Protein AF-A0A7C5IQ25-F1 (afdb_monomer)

Radius of gyration: 13.06 Å; Cα contacts (8 Å, |Δi|>4): 42; chains: 1; bounding box: 30×18×37 Å

Sequence (63 aa):
HTALKSLKDEERLCIRMIYLEELSYQEVMAQTGYSFNQVRGYRDRAVRRLRTLLQDDFADYFT

Secondary structure (DSSP, 8-state):
-HHHHTS-HHHHHHHHHHHTS---HHHHHHHH---HHHHHHHHHHHHHHHHHHHHHHHHHTT-

Foldseek 3Di:
DVLLVPADPLLSLLCCCCPVVVDDLVRSCVVPVDDSCSSVVSPVVSVVSSVVVVVVVVVVVVD

pLDDT: mean 92.86, std 8.66, range [55.91, 98.75]

Solvent-accessible surface area (backbone atoms only — not comparable to full-atom values): 3587 Å² total; per-residue (Å²): 120,71,64,64,70,74,41,53,71,66,20,42,48,43,44,42,42,41,73,76,64,66,41,50,74,67,55,49,26,70,75,70,72,45,51,71,68,51,52,50,50,29,35,54,54,37,53,55,52,42,50,53,47,54,50,51,56,55,53,57,77,77,110

Structure (mmCIF, N/CA/C/O backbone):
data_AF-A0A7C5IQ25-F1
#
_entry.id   AF-A0A7C5IQ25-F1
#
loop_
_atom_site.group_PDB
_atom_site.id
_atom_site.type_symbol
_atom_site.label_atom_id
_atom_site.label_alt_id
_atom_site.label_comp_id
_atom_site.label_asym_id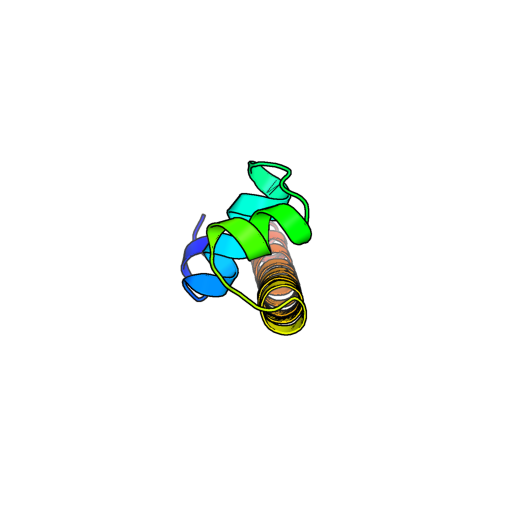
_atom_site.label_entity_id
_atom_site.label_seq_id
_atom_site.pdbx_PDB_ins_code
_atom_site.Cartn_x
_atom_site.Cartn_y
_atom_site.Cartn_z
_atom_site.occupancy
_atom_site.B_iso_or_equiv
_atom_site.auth_seq_id
_atom_site.auth_comp_id
_atom_site.auth_asym_id
_atom_site.auth_atom_id
_atom_site.pdbx_PDB_model_num
ATOM 1 N N . HIS A 1 1 ? -0.391 -5.827 -16.303 1.00 55.91 1 HIS A N 1
ATOM 2 C CA . HIS A 1 1 ? 0.873 -5.449 -15.642 1.00 55.91 1 HIS A CA 1
ATOM 3 C C . HIS A 1 1 ? 1.345 -6.535 -14.692 1.00 55.91 1 HIS A C 1
ATOM 5 O O . HIS A 1 1 ? 0.666 -6.836 -13.715 1.00 55.91 1 HIS A O 1
ATOM 11 N N . THR A 1 2 ? 2.488 -7.138 -15.003 1.00 70.25 2 THR A N 1
ATOM 12 C CA . THR A 1 2 ? 3.115 -8.241 -14.257 1.00 70.25 2 THR A CA 1
ATOM 13 C C . THR A 1 2 ? 3.557 -7.801 -12.854 1.00 70.25 2 THR A C 1
ATOM 15 O O . THR A 1 2 ? 3.364 -8.543 -11.896 1.00 70.25 2 THR A O 1
ATOM 18 N N . ALA A 1 3 ? 3.981 -6.542 -12.700 1.00 78.56 3 ALA A N 1
ATOM 19 C CA . ALA A 1 3 ? 4.453 -5.973 -11.433 1.00 78.56 3 ALA A CA 1
ATOM 20 C C . ALA A 1 3 ? 3.406 -5.929 -10.297 1.00 78.56 3 ALA A C 1
ATOM 22 O O . ALA A 1 3 ? 3.737 -6.110 -9.128 1.00 78.56 3 ALA A O 1
ATOM 23 N N . LEU A 1 4 ? 2.116 -5.744 -10.608 1.00 81.69 4 LEU A N 1
ATOM 24 C CA . LEU A 1 4 ? 1.059 -5.803 -9.583 1.00 81.69 4 LEU A CA 1
ATOM 25 C C . LEU A 1 4 ? 0.745 -7.240 -9.146 1.00 81.69 4 LEU A C 1
ATOM 27 O O . LEU A 1 4 ? 0.223 -7.440 -8.052 1.00 81.69 4 LEU A O 1
ATOM 31 N N . LYS A 1 5 ? 1.046 -8.242 -9.985 1.00 85.88 5 LYS A N 1
ATOM 32 C CA . LYS A 1 5 ? 0.844 -9.662 -9.655 1.00 85.88 5 LYS A CA 1
ATOM 33 C C . LYS A 1 5 ? 1.942 -10.213 -8.740 1.00 85.88 5 LYS A C 1
ATOM 35 O O . LYS A 1 5 ? 1.701 -11.210 -8.077 1.00 85.88 5 LYS A O 1
ATOM 40 N N . SER A 1 6 ? 3.113 -9.575 -8.686 1.00 86.62 6 SER A N 1
ATOM 41 C CA . SER A 1 6 ? 4.213 -9.965 -7.789 1.00 86.62 6 SER A CA 1
ATOM 42 C C . SER A 1 6 ? 4.095 -9.401 -6.370 1.00 86.62 6 SER A C 1
ATOM 44 O O . SER A 1 6 ? 4.933 -9.695 -5.518 1.00 86.62 6 SER A O 1
ATOM 46 N N . LEU A 1 7 ? 3.101 -8.547 -6.112 1.00 94.00 7 LEU A N 1
ATOM 47 C CA . LEU A 1 7 ? 2.801 -8.067 -4.766 1.00 94.00 7 LEU A CA 1
ATOM 48 C C . LEU A 1 7 ? 2.016 -9.119 -3.985 1.00 94.00 7 LEU A C 1
ATOM 50 O O . LEU A 1 7 ? 1.207 -9.847 -4.560 1.00 94.00 7 LEU A O 1
ATOM 54 N N . LYS A 1 8 ? 2.207 -9.145 -2.663 1.00 95.81 8 LYS A N 1
ATOM 55 C CA . LYS A 1 8 ? 1.305 -9.893 -1.775 1.00 95.81 8 LYS A CA 1
ATOM 56 C C . LYS A 1 8 ? -0.105 -9.305 -1.830 1.00 95.81 8 LYS A C 1
ATOM 58 O O . LYS A 1 8 ? -0.282 -8.142 -2.200 1.00 95.81 8 LYS A O 1
ATOM 63 N N . ASP A 1 9 ? -1.107 -10.080 -1.432 1.00 96.56 9 ASP A N 1
ATOM 64 C CA . ASP A 1 9 ? -2.502 -9.644 -1.508 1.00 96.56 9 ASP A CA 1
ATOM 65 C C . ASP A 1 9 ? -2.770 -8.381 -0.685 1.00 96.56 9 ASP A C 1
ATOM 67 O O . ASP A 1 9 ? -3.404 -7.453 -1.186 1.00 96.56 9 ASP A O 1
ATOM 71 N N . GLU A 1 10 ? -2.202 -8.285 0.517 1.00 97.44 10 GLU A N 1
ATOM 72 C CA . GLU A 1 10 ? -2.352 -7.122 1.398 1.00 97.44 10 GLU A CA 1
ATOM 73 C C . GLU A 1 10 ? -1.630 -5.888 0.837 1.00 97.44 10 GLU A C 1
ATOM 75 O O . GLU A 1 10 ? -2.130 -4.768 0.904 1.00 97.44 10 GLU A O 1
ATOM 80 N N . GLU A 1 11 ? -0.463 -6.096 0.224 1.00 97.75 11 GLU A N 1
ATOM 81 C CA . GLU A 1 11 ? 0.311 -5.058 -0.466 1.00 97.75 11 GLU A CA 1
ATOM 82 C C . GLU A 1 11 ? -0.473 -4.497 -1.658 1.00 97.75 11 GLU A C 1
ATOM 84 O O . GLU A 1 11 ? -0.625 -3.282 -1.798 1.00 97.75 11 GLU A O 1
ATOM 89 N N . ARG A 1 12 ? -1.024 -5.384 -2.489 1.00 97.00 12 ARG A N 1
ATOM 90 C CA . ARG A 1 12 ? -1.836 -5.027 -3.654 1.00 97.00 12 ARG A CA 1
ATOM 91 C C . ARG A 1 12 ? -3.128 -4.319 -3.256 1.00 97.00 12 ARG A C 1
ATOM 93 O O . ARG A 1 12 ? -3.505 -3.352 -3.917 1.00 97.00 12 ARG A O 1
ATOM 100 N N . LEU A 1 13 ? -3.791 -4.784 -2.197 1.00 97.19 13 LEU A N 1
ATOM 101 C CA . LEU A 1 13 ? -4.997 -4.159 -1.664 1.00 97.19 13 LEU A CA 1
ATOM 102 C C . LEU A 1 13 ? -4.700 -2.735 -1.179 1.00 97.19 13 LEU A C 1
ATOM 104 O O . LEU A 1 13 ? -5.349 -1.800 -1.637 1.00 97.19 13 LEU A O 1
ATOM 108 N N . CYS A 1 14 ? -3.668 -2.544 -0.347 1.00 98.06 14 CYS A N 1
ATOM 109 C CA . CYS A 1 14 ? -3.295 -1.212 0.132 1.00 98.06 14 CYS A CA 1
ATOM 110 C C . CYS A 1 14 ? -2.885 -0.265 -1.007 1.00 98.06 14 CYS A C 1
ATOM 112 O O . CYS A 1 14 ? -3.237 0.909 -0.962 1.00 98.06 14 CYS A O 1
ATOM 114 N N . ILE A 1 15 ? -2.175 -0.745 -2.036 1.00 97.12 15 ILE A N 1
ATOM 115 C CA . ILE A 1 15 ? -1.837 0.087 -3.203 1.00 97.12 15 ILE A CA 1
ATOM 116 C C . ILE A 1 15 ? -3.090 0.526 -3.956 1.00 97.12 15 ILE A C 1
ATOM 118 O O . ILE A 1 15 ? -3.208 1.703 -4.287 1.00 97.12 15 ILE A O 1
ATOM 122 N N . ARG A 1 16 ? -4.023 -0.397 -4.215 1.00 97.00 16 ARG A N 1
ATOM 123 C CA . ARG A 1 16 ? -5.282 -0.081 -4.896 1.00 97.00 16 ARG A CA 1
ATOM 124 C C . ARG A 1 16 ? -6.062 0.979 -4.122 1.00 97.00 16 ARG A C 1
ATOM 126 O O . ARG A 1 16 ? -6.368 2.022 -4.682 1.00 97.00 16 ARG A O 1
ATOM 133 N N . MET A 1 17 ? -6.313 0.733 -2.840 1.00 98.31 17 MET A N 1
ATOM 134 C CA . MET A 1 17 ? -7.131 1.620 -2.015 1.00 98.31 17 MET A CA 1
ATOM 135 C C . MET A 1 17 ? -6.516 3.020 -1.884 1.00 98.31 17 MET A C 1
ATOM 137 O O . MET A 1 17 ? -7.214 4.013 -2.023 1.00 98.31 17 MET A O 1
ATOM 141 N N . ILE A 1 18 ? -5.198 3.116 -1.675 1.00 97.75 18 ILE A N 1
ATOM 142 C CA . ILE A 1 18 ? -4.532 4.413 -1.468 1.00 97.75 18 ILE A CA 1
ATOM 143 C C . ILE A 1 18 ? -4.358 5.193 -2.776 1.00 97.75 18 ILE A C 1
ATOM 145 O O . ILE A 1 18 ? -4.527 6.407 -2.784 1.00 97.75 18 ILE A O 1
ATOM 149 N N . TYR A 1 19 ? -3.958 4.534 -3.867 1.00 96.50 19 TYR A N 1
ATOM 150 C CA . TYR A 1 19 ? -3.515 5.234 -5.082 1.00 96.50 19 TYR A CA 1
ATOM 151 C C . TYR A 1 19 ? -4.508 5.182 -6.242 1.00 96.50 19 TYR A C 1
ATOM 153 O O . TYR A 1 19 ? -4.388 5.996 -7.151 1.00 96.50 19 TYR A O 1
ATOM 161 N N . LEU A 1 20 ? -5.438 4.223 -6.254 1.00 95.25 20 LEU A N 1
ATOM 162 C CA . LEU A 1 20 ? -6.460 4.108 -7.304 1.00 95.25 20 LEU A CA 1
ATOM 163 C C . LEU A 1 20 ? -7.837 4.553 -6.810 1.00 95.25 20 LEU A C 1
ATOM 165 O O . LEU A 1 20 ? -8.613 5.087 -7.591 1.00 95.25 20 LEU A O 1
ATOM 169 N N . GLU A 1 21 ? -8.131 4.323 -5.532 1.00 97.81 21 GLU A N 1
ATOM 170 C CA . GLU A 1 21 ? -9.392 4.725 -4.894 1.00 97.81 21 GLU A CA 1
ATOM 171 C C . GLU A 1 21 ? -9.229 5.982 -4.020 1.00 97.81 21 GLU A C 1
ATOM 173 O O . GLU A 1 21 ? -10.205 6.456 -3.451 1.00 97.81 21 GLU A O 1
ATOM 178 N N . GLU A 1 22 ? -8.006 6.521 -3.923 1.00 98.12 22 GLU A N 1
ATOM 179 C CA . GLU A 1 22 ? -7.661 7.758 -3.201 1.00 98.12 22 GLU A CA 1
ATOM 180 C C . GLU A 1 22 ? -8.062 7.774 -1.712 1.00 98.12 22 GLU A C 1
ATOM 182 O O . GLU A 1 22 ? -8.226 8.833 -1.105 1.00 98.12 22 GLU A O 1
ATOM 187 N N . LEU A 1 23 ? -8.172 6.596 -1.091 1.00 98.50 23 LEU A N 1
ATOM 188 C CA . LEU A 1 23 ? -8.547 6.461 0.313 1.00 98.50 23 LEU A CA 1
ATOM 189 C C . LEU A 1 23 ? -7.407 6.874 1.249 1.00 98.50 23 LEU A C 1
ATOM 191 O O . LEU A 1 23 ? -6.233 6.524 1.071 1.00 98.50 23 LEU A O 1
ATOM 195 N N . SER A 1 24 ? -7.773 7.561 2.327 1.00 98.31 24 SER A N 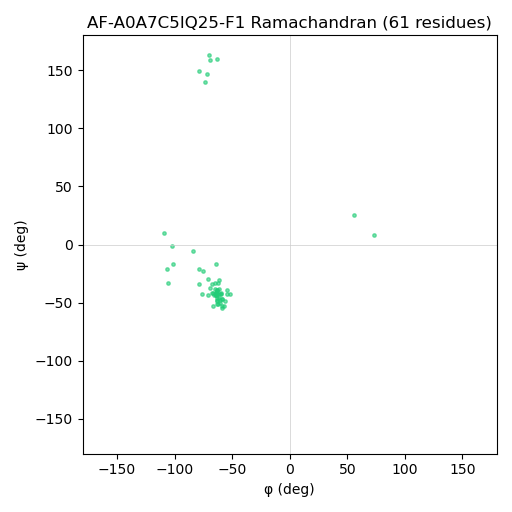1
ATOM 196 C CA . SER A 1 24 ? -6.865 7.890 3.418 1.00 98.31 24 SER A CA 1
ATOM 197 C C . SER A 1 24 ? -6.473 6.650 4.227 1.00 98.31 24 SER A C 1
ATOM 199 O O . SER A 1 24 ? -7.137 5.614 4.233 1.00 98.31 24 SER A O 1
ATOM 201 N N . TYR A 1 25 ? -5.402 6.773 5.012 1.00 97.88 25 TYR A N 1
ATOM 202 C CA . TYR A 1 25 ? -4.978 5.722 5.942 1.00 97.88 25 TYR A CA 1
ATOM 203 C C . TYR A 1 25 ? -6.085 5.300 6.907 1.00 97.88 25 TYR A C 1
ATOM 205 O O . TYR A 1 25 ? -6.218 4.117 7.201 1.00 97.88 25 TYR A O 1
ATOM 213 N N . GLN A 1 26 ? -6.869 6.263 7.394 1.00 98.44 26 GLN A N 1
ATOM 214 C CA . GLN A 1 26 ? -7.955 6.001 8.333 1.00 98.44 26 GLN A CA 1
ATOM 215 C C . GLN A 1 26 ? -9.075 5.195 7.671 1.00 98.44 26 GLN A C 1
ATOM 217 O O . GLN A 1 26 ? -9.560 4.237 8.266 1.00 98.44 26 GLN A O 1
ATOM 222 N N . GLU A 1 27 ? -9.432 5.525 6.429 1.00 98.75 27 GLU A N 1
ATOM 223 C CA . GLU A 1 27 ? -10.449 4.792 5.668 1.00 98.75 27 GLU A CA 1
ATOM 224 C C . GLU A 1 27 ? -9.989 3.375 5.332 1.00 98.75 27 GLU A C 1
ATOM 226 O O . GLU A 1 27 ? -10.753 2.429 5.507 1.00 98.75 27 GLU A O 1
ATOM 231 N N . VAL A 1 28 ? -8.723 3.194 4.940 1.00 98.56 28 VAL A N 1
ATOM 232 C CA . VAL A 1 28 ? -8.161 1.856 4.707 1.00 98.56 28 VAL A CA 1
ATOM 233 C C . VAL A 1 28 ? -8.187 1.026 5.989 1.00 98.56 28 VAL A C 1
ATOM 235 O O . VAL A 1 28 ? -8.638 -0.115 5.963 1.00 98.56 28 VAL A O 1
ATOM 238 N N . MET A 1 29 ? -7.760 1.591 7.123 1.00 98.62 29 MET A N 1
ATOM 239 C CA . MET A 1 29 ? -7.814 0.903 8.418 1.00 98.62 29 MET A CA 1
ATOM 240 C C . MET A 1 29 ? -9.247 0.512 8.797 1.00 98.62 29 MET A C 1
ATOM 242 O O . MET A 1 29 ? -9.471 -0.606 9.257 1.00 98.62 29 MET A O 1
ATOM 246 N N . ALA A 1 30 ? -10.214 1.408 8.585 1.00 98.62 30 ALA A N 1
ATOM 247 C CA . ALA A 1 30 ? -11.618 1.152 8.885 1.00 98.62 30 ALA A CA 1
ATOM 248 C C . ALA A 1 30 ? -12.210 0.039 8.005 1.00 98.62 30 ALA A C 1
ATOM 250 O O . ALA A 1 30 ? -12.985 -0.778 8.495 1.00 98.62 30 ALA A O 1
ATOM 251 N N . GLN A 1 31 ? -11.831 -0.019 6.726 1.00 98.31 31 GLN A N 1
ATOM 252 C CA . GLN A 1 31 ? -12.351 -1.008 5.781 1.00 98.31 31 GLN A CA 1
ATOM 253 C C . GLN A 1 31 ? -11.697 -2.389 5.916 1.00 98.31 31 GLN A C 1
ATOM 255 O O . GLN A 1 31 ? -12.364 -3.399 5.706 1.00 98.31 31 GLN A O 1
ATOM 260 N N . THR A 1 32 ? -10.407 -2.461 6.259 1.00 98.06 32 THR A N 1
ATOM 261 C CA . THR A 1 32 ? -9.675 -3.740 6.317 1.00 98.06 32 THR A CA 1
ATOM 262 C C . THR A 1 32 ? -9.488 -4.290 7.729 1.00 98.06 32 THR A C 1
ATOM 264 O O . THR A 1 32 ? -9.122 -5.454 7.889 1.00 98.06 32 THR A O 1
ATOM 267 N N . GLY A 1 33 ? -9.675 -3.462 8.761 1.00 98.38 33 GLY A N 1
ATOM 268 C CA . GLY A 1 33 ? -9.334 -3.797 10.145 1.00 98.38 33 GLY A CA 1
ATOM 269 C C . GLY A 1 33 ? -7.827 -3.808 10.429 1.00 98.38 33 GLY A C 1
ATOM 270 O O . GLY A 1 33 ? -7.402 -4.232 11.505 1.00 98.38 33 GLY A O 1
ATOM 271 N N . TYR A 1 34 ? -6.992 -3.361 9.487 1.00 98.50 34 TYR A N 1
ATOM 272 C CA . TYR A 1 34 ? -5.552 -3.265 9.702 1.00 98.50 34 TYR A CA 1
ATOM 273 C C . TYR A 1 34 ? -5.197 -2.130 10.659 1.00 98.50 34 TYR A C 1
ATOM 275 O O . TYR A 1 34 ? -5.79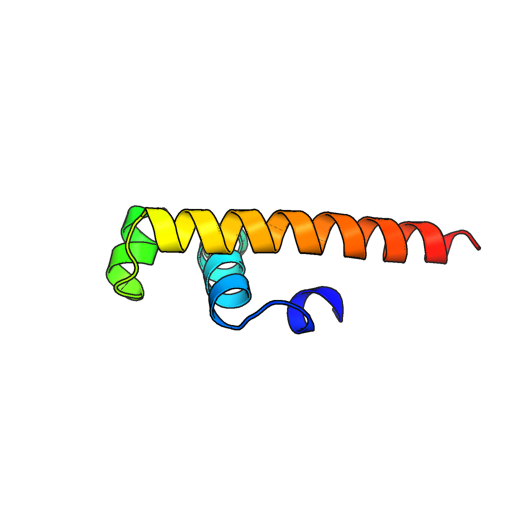4 -1.056 10.657 1.00 98.50 34 TYR A O 1
ATOM 283 N N . SER A 1 35 ? -4.137 -2.340 11.435 1.00 98.69 35 SER A N 1
ATOM 284 C CA . SER A 1 35 ? -3.493 -1.259 12.177 1.00 98.69 35 SER A CA 1
ATOM 285 C C . SER A 1 35 ? -2.779 -0.287 11.232 1.00 98.69 35 SER A C 1
ATOM 287 O O . SER A 1 35 ? -2.357 -0.645 10.129 1.00 98.69 35 SER A O 1
ATOM 289 N N . PHE A 1 36 ? -2.532 0.933 11.709 1.00 98.38 36 PHE A N 1
ATOM 290 C CA . PHE A 1 36 ? -1.749 1.931 10.978 1.00 98.38 36 PHE A CA 1
ATOM 291 C C . PHE A 1 36 ? -0.387 1.391 10.505 1.00 98.38 36 PHE A C 1
ATOM 293 O O . PHE A 1 36 ? 0.012 1.597 9.358 1.00 98.38 36 PHE A O 1
ATOM 300 N N . ASN A 1 37 ? 0.313 0.646 11.368 1.00 98.56 37 ASN A N 1
ATOM 301 C CA . ASN A 1 37 ? 1.625 0.072 11.056 1.00 98.56 37 ASN A CA 1
ATOM 302 C C . ASN A 1 37 ? 1.551 -1.009 9.974 1.00 98.56 37 ASN A C 1
ATOM 304 O O . ASN A 1 37 ? 2.468 -1.121 9.158 1.00 98.56 37 ASN A O 1
ATOM 308 N N . GLN A 1 38 ? 0.465 -1.781 9.941 1.00 98.62 38 GLN A N 1
ATOM 309 C CA . GLN A 1 38 ? 0.214 -2.742 8.873 1.00 98.62 38 GLN A CA 1
ATOM 310 C C . GLN A 1 38 ? -0.019 -2.023 7.545 1.00 98.62 38 GLN A C 1
ATOM 312 O O . GLN A 1 38 ? 0.723 -2.287 6.602 1.00 98.62 38 GLN A O 1
ATOM 317 N N . VAL A 1 39 ? -0.944 -1.055 7.487 1.00 98.50 39 VAL A N 1
ATOM 318 C CA . VAL A 1 39 ? -1.226 -0.278 6.262 1.00 98.50 39 VAL A CA 1
ATOM 319 C C . VAL A 1 39 ? 0.041 0.398 5.736 1.00 98.50 39 VAL A C 1
ATOM 321 O O . VAL A 1 39 ? 0.402 0.233 4.569 1.00 98.50 39 VAL A O 1
ATOM 324 N N . ARG A 1 40 ? 0.781 1.085 6.616 1.00 98.44 40 ARG A N 1
ATOM 325 C CA . ARG A 1 40 ? 2.058 1.719 6.268 1.00 98.44 40 ARG A CA 1
ATOM 326 C C . ARG A 1 40 ? 3.070 0.700 5.754 1.00 98.44 40 ARG A C 1
ATOM 328 O O . ARG A 1 40 ? 3.709 0.929 4.732 1.00 98.44 40 ARG A O 1
ATOM 335 N N . GLY A 1 41 ? 3.224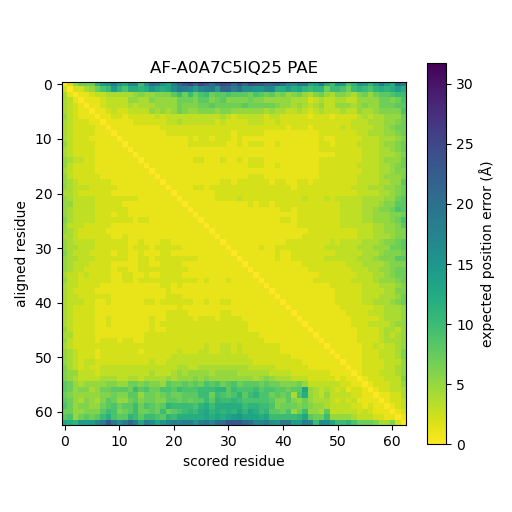 -0.423 6.452 1.00 98.44 41 GLY A N 1
ATOM 336 C CA . GLY A 1 41 ? 4.185 -1.460 6.094 1.00 98.44 41 GLY A CA 1
ATOM 337 C C . GLY A 1 41 ? 3.876 -2.115 4.749 1.00 98.44 41 GLY A C 1
ATOM 338 O O . GLY A 1 41 ? 4.790 -2.308 3.947 1.00 98.44 41 GLY A O 1
ATOM 339 N N . TYR A 1 42 ? 2.606 -2.439 4.488 1.00 98.56 42 TYR A N 1
ATOM 340 C CA . TYR A 1 42 ? 2.161 -2.986 3.207 1.00 98.56 42 TYR A CA 1
ATOM 341 C C . TYR A 1 42 ? 2.384 -1.979 2.079 1.00 98.56 42 TYR A C 1
ATOM 343 O O . TYR A 1 42 ? 3.015 -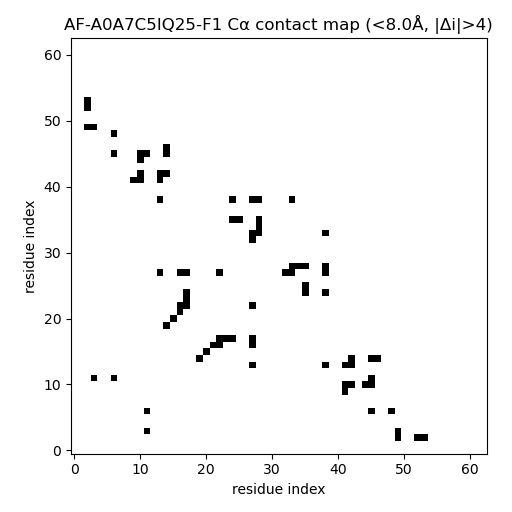2.333 1.085 1.00 98.56 42 TYR A O 1
ATOM 351 N N . ARG A 1 43 ? 1.990 -0.710 2.264 1.00 97.94 43 ARG A N 1
ATOM 352 C CA . ARG A 1 43 ? 2.253 0.354 1.284 1.00 97.94 43 ARG A CA 1
ATOM 353 C C . ARG A 1 43 ? 3.745 0.487 0.987 1.00 97.94 43 ARG A C 1
ATOM 355 O O . ARG A 1 43 ? 4.147 0.455 -0.171 1.00 97.94 43 ARG A O 1
ATOM 362 N N . ASP A 1 44 ? 4.573 0.641 2.017 1.00 97.88 44 ASP A N 1
ATOM 363 C CA . ASP A 1 44 ? 5.998 0.942 1.844 1.00 97.88 44 ASP A CA 1
ATOM 364 C C . ASP A 1 44 ? 6.741 -0.196 1.141 1.00 97.88 44 ASP A C 1
ATOM 366 O O . ASP A 1 44 ? 7.558 0.054 0.250 1.00 97.88 44 ASP A O 1
ATOM 370 N N . ARG A 1 45 ? 6.442 -1.451 1.497 1.00 97.75 45 ARG A N 1
ATOM 371 C CA . ARG A 1 45 ? 7.014 -2.618 0.812 1.00 97.75 45 ARG A CA 1
ATOM 372 C C . ARG A 1 45 ? 6.540 -2.717 -0.630 1.00 97.75 45 ARG A C 1
ATOM 374 O O . ARG A 1 45 ? 7.367 -2.940 -1.514 1.00 97.75 45 ARG A O 1
ATOM 381 N N . ALA A 1 46 ? 5.249 -2.502 -0.866 1.00 96.94 46 ALA A N 1
ATOM 382 C CA . ALA A 1 46 ? 4.678 -2.533 -2.201 1.00 96.94 46 ALA A CA 1
ATOM 383 C C . ALA A 1 46 ? 5.317 -1.476 -3.113 1.00 96.94 46 ALA A C 1
ATOM 385 O O . ALA A 1 46 ? 5.810 -1.816 -4.183 1.00 96.94 46 ALA A O 1
ATOM 386 N N . VAL A 1 47 ? 5.401 -0.218 -2.664 1.00 95.81 47 VAL A N 1
ATOM 387 C CA . VAL A 1 47 ? 6.005 0.882 -3.438 1.00 95.81 47 VAL A CA 1
ATOM 388 C C . VAL A 1 47 ? 7.475 0.609 -3.746 1.00 95.81 47 VAL A C 1
ATOM 390 O O . VAL A 1 47 ? 7.909 0.835 -4.873 1.00 95.81 47 VAL A O 1
ATOM 393 N N . ARG A 1 48 ? 8.253 0.103 -2.779 1.00 95.94 48 ARG A N 1
ATOM 394 C CA . ARG A 1 48 ? 9.660 -0.260 -3.018 1.00 95.94 48 ARG A CA 1
ATOM 395 C C . ARG A 1 48 ? 9.782 -1.334 -4.098 1.00 95.94 48 ARG A C 1
ATOM 397 O O . ARG A 1 48 ? 10.559 -1.153 -5.025 1.00 95.94 48 ARG A O 1
ATOM 404 N N . ARG A 1 49 ? 8.982 -2.402 -4.011 1.00 94.62 49 ARG A N 1
ATOM 405 C CA . ARG A 1 49 ? 8.994 -3.494 -4.995 1.00 94.62 49 ARG A CA 1
ATOM 406 C C . ARG A 1 49 ? 8.552 -3.028 -6.381 1.00 94.62 49 ARG A C 1
ATOM 408 O O . ARG A 1 49 ? 9.196 -3.374 -7.363 1.00 94.62 49 ARG A O 1
ATOM 415 N N . LEU A 1 50 ? 7.493 -2.222 -6.461 1.00 93.94 50 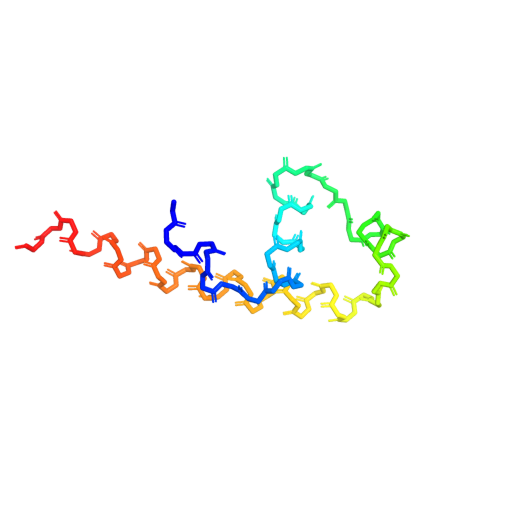LEU A N 1
ATOM 416 C CA . LEU A 1 50 ? 7.020 -1.669 -7.729 1.00 93.94 50 LEU A CA 1
ATO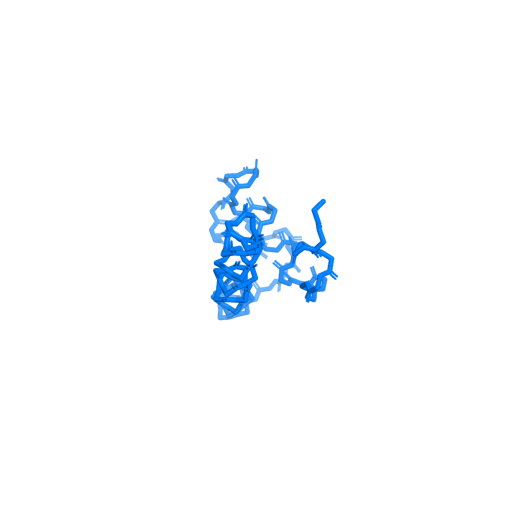M 417 C C . LEU A 1 50 ? 8.060 -0.754 -8.376 1.00 93.94 50 LEU A C 1
ATOM 419 O O . LEU A 1 50 ? 8.236 -0.832 -9.582 1.00 93.94 50 LEU A O 1
ATOM 423 N N . ARG A 1 51 ? 8.773 0.077 -7.603 1.00 92.69 51 ARG A N 1
ATOM 424 C CA . ARG A 1 51 ? 9.849 0.920 -8.149 1.00 92.69 51 ARG A CA 1
ATOM 425 C C . ARG A 1 51 ? 10.944 0.094 -8.808 1.00 92.69 51 ARG A C 1
ATOM 427 O O . ARG A 1 51 ? 11.315 0.425 -9.922 1.00 92.69 51 ARG A O 1
ATOM 434 N N . THR A 1 52 ? 11.415 -0.962 -8.145 1.00 92.00 52 THR A N 1
ATOM 435 C CA . THR A 1 52 ? 12.431 -1.859 -8.713 1.00 92.00 52 THR A CA 1
ATOM 436 C C . THR A 1 52 ? 11.938 -2.479 -10.017 1.00 92.00 52 THR A C 1
ATOM 438 O O . THR A 1 52 ? 12.561 -2.287 -11.049 1.00 92.00 52 THR A O 1
ATOM 441 N N . LEU A 1 53 ? 10.758 -3.106 -10.004 1.00 89.62 53 LEU A N 1
ATOM 442 C CA . LEU A 1 53 ? 10.226 -3.786 -11.190 1.00 89.62 53 LEU A CA 1
ATOM 443 C C . LEU A 1 53 ? 9.948 -2.834 -12.355 1.00 89.62 53 LEU A C 1
ATOM 445 O O . LEU A 1 53 ? 10.205 -3.177 -13.495 1.00 89.62 53 LEU A O 1
ATOM 449 N N . LEU A 1 54 ? 9.426 -1.636 -12.081 1.00 89.00 54 LEU A N 1
ATOM 450 C CA . LEU A 1 54 ? 9.164 -0.650 -13.128 1.00 89.00 54 LEU A CA 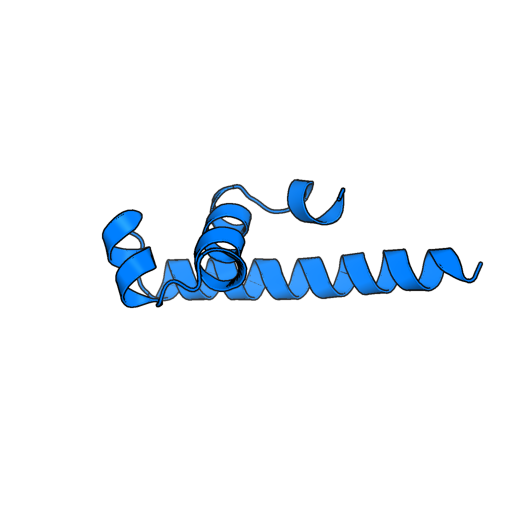1
ATOM 451 C C . LEU A 1 54 ? 10.453 -0.050 -13.696 1.00 89.00 54 LEU A C 1
ATOM 453 O O . LEU A 1 54 ? 10.457 0.352 -14.852 1.00 89.00 54 LEU A O 1
ATOM 457 N N . GLN A 1 55 ? 11.520 0.048 -12.898 1.00 89.00 55 GLN A N 1
ATOM 458 C CA . GLN A 1 55 ? 12.833 0.476 -13.383 1.00 89.00 55 GLN A CA 1
ATOM 459 C C . GLN A 1 55 ? 13.473 -0.595 -14.263 1.00 89.00 55 GLN A C 1
ATOM 461 O O . GLN A 1 55 ? 13.984 -0.250 -15.325 1.00 89.00 55 GLN A O 1
ATOM 466 N N . ASP A 1 56 ? 13.396 -1.860 -13.849 1.00 85.12 56 ASP A N 1
ATOM 467 C CA . ASP A 1 56 ? 13.899 -2.997 -14.622 1.00 85.12 56 ASP A CA 1
ATOM 468 C C . ASP A 1 56 ? 13.123 -3.128 -15.944 1.00 85.12 56 ASP A C 1
ATOM 470 O O . ASP A 1 56 ? 13.726 -3.067 -17.012 1.00 85.12 56 ASP A O 1
ATOM 474 N N . ASP A 1 57 ? 11.781 -3.150 -15.881 1.0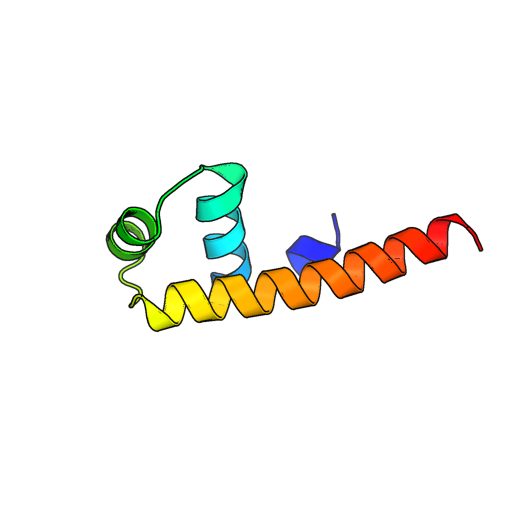0 83.81 57 ASP A N 1
ATOM 475 C CA . ASP A 1 57 ? 10.911 -3.166 -17.065 1.00 83.81 57 ASP A CA 1
ATOM 476 C C . ASP A 1 57 ? 11.245 -1.988 -17.997 1.00 83.81 57 ASP A C 1
ATOM 478 O O . ASP A 1 57 ? 11.295 -2.157 -19.210 1.00 83.81 57 ASP A O 1
ATOM 482 N N . PHE A 1 58 ? 11.465 -0.782 -17.448 1.00 85.94 58 PHE A N 1
ATOM 483 C CA . PHE A 1 58 ? 11.819 0.399 -18.239 1.00 85.94 58 PHE A CA 1
ATOM 484 C C . PHE A 1 58 ? 13.174 0.247 -18.933 1.00 85.94 58 PHE A C 1
ATOM 486 O O . PHE A 1 58 ? 13.276 0.607 -20.100 1.00 85.94 58 PHE A O 1
ATOM 493 N N . ALA A 1 59 ? 14.192 -0.276 -18.245 1.00 82.62 59 ALA A N 1
ATOM 494 C CA . ALA A 1 59 ? 15.511 -0.516 -18.825 1.00 82.62 59 ALA A CA 1
ATOM 495 C C . ALA A 1 59 ? 15.458 -1.547 -19.966 1.00 82.62 59 ALA A C 1
ATOM 497 O O . ALA A 1 59 ? 16.084 -1.336 -21.007 1.00 82.62 59 ALA A O 1
ATOM 498 N N . ASP A 1 60 ? 14.648 -2.597 -19.813 1.00 81.38 60 ASP A N 1
ATOM 499 C CA . ASP A 1 60 ? 14.459 -3.634 -20.831 1.00 81.38 60 ASP A CA 1
ATOM 500 C C . ASP A 1 60 ? 13.883 -3.077 -22.147 1.00 81.38 60 ASP A C 1
ATOM 502 O O . ASP A 1 60 ? 14.227 -3.572 -23.214 1.00 81.38 60 ASP A O 1
ATOM 506 N N . TYR A 1 61 ? 13.074 -2.006 -22.126 1.00 81.75 61 TYR A N 1
ATOM 507 C CA . TYR A 1 61 ? 12.583 -1.374 -23.368 1.00 81.75 61 TYR A CA 1
ATOM 508 C C . TYR A 1 61 ? 13.690 -0.752 -24.236 1.00 81.75 61 TYR A C 1
ATOM 510 O O . TYR A 1 61 ? 13.435 -0.444 -25.402 1.00 81.75 61 TYR A O 1
ATOM 518 N N . PHE A 1 62 ? 14.888 -0.528 -23.690 1.00 78.56 62 PHE A N 1
ATOM 519 C CA . PHE A 1 62 ? 16.010 0.105 -24.394 1.00 78.56 62 PHE A CA 1
ATOM 520 C C . PHE A 1 62 ? 17.157 -0.860 -24.725 1.00 78.56 62 PHE A C 1
ATOM 522 O O . PHE A 1 62 ? 18.214 -0.393 -25.157 1.00 78.56 62 PHE A O 1
ATOM 529 N N . THR A 1 63 ? 16.965 -2.171 -24.537 1.00 68.19 63 THR A N 1
ATOM 530 C CA . THR A 1 63 ? 17.967 -3.216 -24.822 1.00 68.19 63 THR A CA 1
ATOM 531 C C . THR A 1 63 ? 17.481 -4.141 -25.931 1.00 68.19 63 THR A C 1
ATOM 533 O O . THR A 1 63 ? 18.315 -4.507 -26.789 1.00 68.19 63 THR A O 1
#

Mean predicted aligned error: 3.35 Å

Nearest PDB structures (foldseek):
  3hug-assembly6_K  TM=9.111E-01  e=4.340E-03  Mycobacterium tuberculosis H37Rv
  3hug-assembly4_M  TM=9.013E-01  e=6.993E-03  Mycobacterium tuberculosis H37Rv
  3hug-assembly1_C  TM=8.903E-01  e=6.588E-03  Mycobacterium tuberculosis H37Rv
  3vfz-assembly3_A  TM=9.447E-01  e=1.127E-02  Mycobacterium tuberculosis
  6dxo-assembly1_A  TM=8.976E-01  e=1.710E-02  Streptomyces venezuelae ATCC 10712